Protein AF-A0A5B6YSV9-F1 (afdb_monomer_lite)

Radius of gyration: 28.96 Å; chains: 1; bounding box: 85×53×62 Å

Structure (mmCIF, N/CA/C/O backbone):
data_AF-A0A5B6YSV9-F1
#
_entry.id   AF-A0A5B6YSV9-F1
#
loop_
_atom_site.group_PDB
_atom_site.id
_atom_site.type_symbol
_atom_site.label_atom_id
_atom_site.label_alt_id
_atom_site.label_comp_id
_atom_site.label_asym_id
_atom_site.label_entity_id
_atom_site.label_seq_id
_atom_site.pdbx_PDB_ins_code
_atom_site.Cartn_x
_atom_site.Cartn_y
_atom_site.Cartn_z
_atom_site.occupancy
_atom_site.B_iso_or_equiv
_atom_site.auth_seq_id
_atom_site.auth_comp_id
_atom_site.auth_asym_id
_atom_site.auth_atom_id
_atom_site.pdbx_PDB_model_num
ATOM 1 N N . LYS A 1 1 ? -62.660 29.168 36.568 1.00 52.97 1 LYS A N 1
ATOM 2 C CA . LYS A 1 1 ? -62.376 28.731 35.171 1.00 52.97 1 LYS A CA 1
ATOM 3 C C . LYS A 1 1 ? -61.053 29.286 34.618 1.00 52.97 1 LYS A C 1
ATOM 5 O O . LYS A 1 1 ? -60.445 28.629 33.788 1.00 52.97 1 LYS A O 1
ATOM 10 N N . THR A 1 2 ? -60.572 30.435 35.099 1.00 54.44 2 THR A N 1
ATOM 11 C CA . THR A 1 2 ? -59.337 31.096 34.627 1.00 54.44 2 THR A CA 1
ATOM 12 C C . THR A 1 2 ? -58.043 30.436 35.134 1.00 54.44 2 THR A C 1
ATOM 14 O O . THR A 1 2 ? -57.106 30.287 34.364 1.00 54.44 2 THR A O 1
ATOM 17 N N . CYS A 1 3 ? -58.016 29.938 36.378 1.00 51.25 3 CYS A N 1
ATOM 18 C CA . CYS A 1 3 ? -56.827 29.310 36.982 1.00 51.25 3 CYS A CA 1
ATOM 19 C C . CYS A 1 3 ? -56.389 28.004 36.274 1.00 51.25 3 CYS A C 1
ATOM 21 O O . CYS A 1 3 ? -55.215 27.821 35.970 1.00 51.25 3 CYS A O 1
ATOM 23 N N . MET A 1 4 ? -57.342 27.142 35.891 1.00 54.34 4 MET A N 1
ATOM 24 C CA . MET A 1 4 ? -57.048 25.896 35.156 1.00 54.34 4 MET A CA 1
ATOM 25 C C . MET A 1 4 ? -56.459 26.126 33.757 1.00 54.34 4 MET A C 1
ATOM 27 O O . MET A 1 4 ? -55.669 25.308 33.300 1.00 54.34 4 MET A O 1
ATOM 31 N N . ARG A 1 5 ? -56.815 27.222 33.067 1.00 53.84 5 ARG A N 1
ATOM 32 C CA . ARG A 1 5 ? -56.276 27.520 31.726 1.00 53.84 5 ARG A CA 1
ATOM 33 C C . ARG A 1 5 ? -54.813 27.966 31.772 1.00 53.84 5 ARG A C 1
ATOM 35 O O . ARG A 1 5 ? -54.050 27.606 30.884 1.00 53.84 5 ARG A O 1
ATOM 42 N N . VAL A 1 6 ? -54.421 28.702 32.814 1.00 58.62 6 VAL A N 1
ATOM 43 C CA . VAL A 1 6 ? -53.037 29.176 32.995 1.00 58.62 6 VAL A CA 1
ATOM 44 C C . VAL A 1 6 ? -52.101 28.012 33.332 1.00 58.62 6 VAL A C 1
ATOM 46 O O . VAL A 1 6 ? -51.036 27.896 32.733 1.00 58.62 6 VAL A O 1
ATOM 49 N N . ALA A 1 7 ? -52.532 27.097 34.206 1.00 61.41 7 ALA A N 1
ATOM 50 C CA . ALA A 1 7 ? -51.750 25.914 34.571 1.00 61.41 7 ALA A CA 1
ATOM 51 C C . ALA A 1 7 ? -51.512 24.967 33.377 1.00 61.41 7 ALA A C 1
ATOM 53 O O . ALA A 1 7 ? -50.403 24.474 33.183 1.00 61.41 7 ALA A O 1
ATOM 54 N N . MET A 1 8 ? -52.533 24.763 32.536 1.00 59.94 8 MET A N 1
ATOM 55 C CA . MET A 1 8 ? -52.438 23.921 31.335 1.00 59.94 8 MET A CA 1
ATOM 56 C C . MET A 1 8 ? -51.515 24.550 30.274 1.00 59.94 8 MET A C 1
ATOM 58 O O . MET A 1 8 ? -50.705 23.861 29.660 1.00 59.94 8 MET A O 1
ATOM 62 N N . SER A 1 9 ? -51.573 25.879 30.115 1.00 63.94 9 SER A N 1
ATOM 63 C CA . SER A 1 9 ? -50.678 26.640 29.233 1.00 63.94 9 SER A CA 1
ATOM 64 C C . SER A 1 9 ? -49.216 26.589 29.683 1.00 63.94 9 SER A C 1
ATOM 66 O O . SER A 1 9 ? -48.334 26.480 28.835 1.00 63.94 9 SER A O 1
ATOM 68 N N . GLN A 1 10 ? -48.945 26.665 30.989 1.00 65.31 10 GLN A N 1
ATOM 69 C CA . GLN A 1 10 ? -47.588 26.531 31.526 1.00 65.31 10 GLN A CA 1
ATOM 70 C C . GLN A 1 10 ? -47.028 25.129 31.283 1.00 65.31 10 GLN A C 1
ATOM 72 O O . GLN A 1 10 ? -45.891 25.001 30.842 1.00 65.31 10 GLN A O 1
ATOM 77 N N . TRP A 1 11 ? -47.833 24.087 31.503 1.00 67.00 11 TRP A N 1
ATOM 78 C CA . TRP A 1 11 ? -47.438 22.700 31.248 1.00 67.00 11 TRP A CA 1
ATOM 79 C C . TRP A 1 11 ? -47.079 22.445 29.782 1.00 67.00 11 TRP A C 1
ATOM 81 O O . TRP A 1 11 ? -46.041 21.852 29.501 1.00 67.00 11 TRP A O 1
ATOM 91 N N . HIS A 1 12 ? -47.876 22.956 28.839 1.00 68.44 12 HIS A N 1
ATOM 92 C CA . HIS A 1 12 ? -47.544 22.862 27.416 1.00 68.44 12 HIS A CA 1
ATOM 93 C C . HIS A 1 12 ? -46.240 23.588 27.070 1.00 68.44 12 HIS A C 1
ATOM 95 O O . HIS A 1 12 ? -45.438 23.049 26.310 1.00 68.44 12 HIS A O 1
ATOM 101 N N . LEU A 1 13 ? -45.989 24.763 27.656 1.00 72.50 13 LEU A N 1
ATOM 102 C CA . LEU A 1 13 ? -44.747 25.505 27.434 1.00 72.50 13 LEU A CA 1
ATOM 103 C C . LEU A 1 13 ? -43.523 24.735 27.958 1.00 72.50 13 LEU A C 1
ATOM 105 O O . LEU A 1 13 ? -42.520 24.637 27.257 1.00 72.50 13 LEU A O 1
ATOM 109 N N . TYR A 1 14 ? -43.625 24.133 29.150 1.00 74.06 14 TYR A N 1
ATOM 110 C CA . TYR A 1 14 ? -42.572 23.283 29.717 1.00 74.06 14 TYR A CA 1
ATOM 111 C C . TYR A 1 14 ? -42.331 22.022 28.881 1.00 74.06 14 TYR A C 1
ATOM 113 O O . TYR A 1 14 ? -41.178 21.671 28.649 1.00 74.06 14 TYR A O 1
ATOM 121 N N . CYS A 1 15 ? -43.384 21.369 28.379 1.00 70.94 15 CYS A N 1
ATOM 122 C CA . CYS A 1 15 ? -43.243 20.208 27.500 1.00 70.94 15 CYS A CA 1
ATOM 123 C C . CYS A 1 15 ? -42.576 20.563 26.167 1.00 70.94 15 CYS A C 1
ATOM 125 O O . CYS A 1 15 ? -41.712 19.817 25.719 1.00 70.94 15 CYS A O 1
ATOM 127 N N . VAL A 1 16 ? -42.938 21.693 25.548 1.00 73.00 16 VAL A N 1
ATOM 128 C CA . VAL A 1 16 ? -42.334 22.149 24.284 1.00 73.00 16 VAL A CA 1
ATOM 129 C C . VAL A 1 16 ? -40.872 22.541 24.490 1.00 73.00 16 VAL A C 1
ATOM 131 O O . VAL A 1 16 ? -40.018 22.116 23.715 1.00 73.00 16 VAL A O 1
ATOM 134 N N . LEU A 1 17 ? -40.559 23.279 25.562 1.00 70.94 17 LEU A N 1
ATOM 135 C CA . LEU A 1 17 ? -39.182 23.635 25.907 1.00 70.94 17 LEU A CA 1
ATOM 136 C C . LEU A 1 17 ? -38.341 22.385 26.196 1.00 70.94 17 LEU A C 1
ATOM 138 O O . LEU A 1 17 ? -37.258 22.253 25.636 1.00 70.94 17 LEU A O 1
ATOM 142 N N . ALA A 1 18 ? -38.860 21.430 26.971 1.00 70.06 18 ALA A N 1
ATOM 143 C CA . ALA A 1 18 ? -38.179 20.168 27.248 1.00 70.06 18 ALA A CA 1
ATOM 144 C C . ALA A 1 18 ? -37.952 19.333 25.976 1.00 70.06 18 ALA A C 1
ATOM 146 O O . ALA A 1 18 ? -36.841 18.856 25.774 1.00 70.06 18 ALA A O 1
ATOM 147 N N . PHE A 1 19 ? -38.945 19.212 25.085 1.00 64.31 19 PHE A N 1
ATOM 148 C CA . PHE A 1 19 ? -38.790 18.516 23.798 1.00 64.31 19 PHE A CA 1
ATOM 149 C C . PHE A 1 19 ? -37.778 19.205 22.878 1.00 64.31 19 PHE A C 1
ATOM 151 O O . PHE A 1 19 ? -36.996 18.528 22.217 1.00 64.31 19 PHE A O 1
ATOM 158 N N . SER A 1 20 ? -37.764 20.540 22.848 1.00 61.81 20 SER A N 1
ATOM 159 C CA . SER A 1 20 ? -36.805 21.307 22.045 1.00 61.81 20 SER A CA 1
ATOM 160 C C . SER A 1 20 ? -35.372 21.180 22.574 1.00 61.81 20 SER A C 1
ATOM 162 O O . SER A 1 20 ? -34.445 21.007 21.786 1.00 61.81 20 SER A O 1
ATOM 164 N N . LEU A 1 21 ? -35.191 21.160 23.901 1.00 61.22 21 LEU A N 1
ATOM 165 C CA . LEU A 1 21 ? -33.894 20.936 24.542 1.00 61.22 21 LEU A CA 1
ATOM 166 C C . LEU A 1 21 ? -33.407 19.494 24.331 1.00 61.22 21 LEU A C 1
ATOM 168 O O . LEU A 1 21 ? -32.228 19.276 24.073 1.00 61.22 21 LEU A O 1
ATOM 172 N N . PHE A 1 22 ? -34.318 18.515 24.386 1.00 58.31 22 PHE A N 1
ATOM 173 C CA . PHE A 1 22 ? -34.009 17.110 24.111 1.00 58.31 22 PHE A CA 1
ATOM 174 C C . PHE A 1 22 ? -33.660 16.887 22.631 1.00 58.31 22 PHE A C 1
ATOM 176 O O . PHE A 1 22 ? -32.735 16.144 22.330 1.00 58.31 22 PHE A O 1
ATOM 183 N N . GLY A 1 23 ? -34.333 17.582 21.706 1.00 59.19 23 GLY A N 1
ATOM 184 C CA . GLY A 1 23 ? -33.991 17.573 20.279 1.00 59.19 23 GLY A CA 1
ATOM 185 C C . GLY A 1 23 ? -32.620 18.190 19.975 1.00 59.19 23 GLY A C 1
ATOM 186 O O . GLY A 1 23 ? -31.901 17.676 19.124 1.00 59.19 23 GLY A O 1
ATOM 187 N N . LEU A 1 24 ? -32.229 19.243 20.703 1.00 56.72 24 LEU A N 1
ATOM 188 C CA . LEU A 1 24 ? -30.898 19.863 20.607 1.00 56.72 24 LEU A CA 1
ATOM 189 C C . LEU A 1 24 ? -29.782 18.978 21.189 1.00 56.72 24 LEU A C 1
ATOM 191 O O . LEU A 1 24 ? -28.689 18.946 20.636 1.00 56.72 24 LEU A O 1
ATOM 195 N N . LEU A 1 25 ? -30.057 18.233 22.265 1.00 56.72 25 LEU A N 1
ATOM 196 C CA . LEU A 1 25 ? -29.105 17.294 22.879 1.00 56.72 25 LEU A CA 1
ATOM 197 C C . LEU A 1 25 ? -28.833 16.046 22.022 1.00 56.72 25 LEU A C 1
ATOM 199 O O . LEU A 1 25 ? -27.762 15.461 22.136 1.00 56.72 25 LEU A O 1
ATOM 203 N N . VAL A 1 26 ? -29.774 15.639 21.164 1.00 57.75 26 VAL A N 1
ATOM 204 C CA . VAL A 1 26 ? -29.654 14.425 20.329 1.00 57.75 26 VAL A CA 1
ATOM 205 C C . VAL A 1 26 ? -28.832 14.653 19.047 1.00 57.75 26 VAL A C 1
ATOM 207 O O . VAL A 1 26 ? -28.412 13.685 18.423 1.00 57.75 26 VAL A O 1
ATOM 210 N N . LEU A 1 27 ? -28.549 15.903 18.659 1.00 58.72 27 LEU A N 1
ATOM 211 C CA . LEU A 1 27 ? -27.869 16.234 17.392 1.00 58.72 27 LEU A CA 1
ATOM 212 C C . LEU A 1 27 ? -26.382 16.605 17.522 1.00 58.72 27 LEU A C 1
ATOM 214 O O . LEU A 1 27 ? -25.758 16.952 16.522 1.00 58.72 27 LEU A O 1
ATOM 218 N N . ALA A 1 28 ? -25.798 16.535 18.718 1.00 60.38 28 ALA A N 1
ATOM 219 C CA . ALA A 1 28 ? -24.369 16.775 18.907 1.00 60.38 28 ALA A CA 1
ATOM 220 C C . ALA A 1 28 ? -23.559 15.487 18.655 1.00 60.38 28 ALA A C 1
ATOM 222 O O . ALA A 1 28 ? -23.028 14.884 19.584 1.00 60.38 28 ALA A O 1
ATOM 223 N N . GLU A 1 29 ? -23.502 15.034 17.401 1.00 68.00 29 GLU A N 1
ATOM 224 C CA . GLU A 1 29 ? -22.504 14.050 16.963 1.00 68.00 29 GLU A CA 1
ATOM 225 C C . GLU A 1 29 ? -21.200 14.815 16.694 1.00 68.00 29 GLU A C 1
ATOM 227 O O . GLU A 1 29 ? -21.167 15.703 15.840 1.00 68.00 29 GLU A O 1
ATOM 232 N N . GLU A 1 30 ? -20.144 14.550 17.470 1.00 73.88 30 GLU A N 1
ATOM 233 C CA . GLU A 1 30 ? -18.837 15.161 17.213 1.00 73.88 30 GLU A CA 1
ATOM 234 C C . GLU A 1 30 ? -18.319 14.711 15.841 1.00 73.88 30 GLU A C 1
ATOM 236 O O . GLU A 1 30 ? -18.320 13.521 15.517 1.00 73.88 30 GLU A O 1
ATOM 241 N N . GLU A 1 31 ? -17.880 15.669 15.023 1.00 80.12 31 GLU A N 1
ATOM 242 C CA . GLU A 1 31 ? -17.313 15.386 13.709 1.00 80.12 31 GLU A CA 1
ATOM 243 C C . GLU A 1 31 ? -16.022 14.571 13.875 1.00 80.12 31 GLU A C 1
ATOM 245 O O . GLU A 1 31 ? -15.017 15.056 14.395 1.00 80.12 31 GLU A O 1
ATOM 250 N N . TYR A 1 32 ? -16.053 13.306 13.452 1.00 82.50 32 TYR A N 1
ATOM 251 C CA . TYR A 1 32 ? -14.877 12.444 13.488 1.00 82.50 32 TYR A CA 1
ATOM 252 C C . TYR A 1 32 ? -13.815 12.941 12.499 1.00 82.50 32 TYR A C 1
ATOM 254 O O . TYR A 1 32 ? -14.054 12.992 11.291 1.00 82.50 32 TYR A O 1
ATOM 262 N N . ILE A 1 33 ? -12.615 13.226 13.006 1.00 83.88 33 ILE A N 1
ATOM 263 C CA . ILE A 1 33 ? -11.449 13.618 12.210 1.00 83.88 33 ILE A CA 1
ATOM 264 C C . ILE A 1 33 ? -10.402 12.509 12.320 1.00 83.88 33 ILE A C 1
ATOM 266 O O . ILE A 1 33 ? -9.886 12.233 13.405 1.00 83.88 33 ILE A O 1
ATOM 270 N N . SER A 1 34 ? -10.065 11.872 11.197 1.00 82.94 34 SER A N 1
ATOM 271 C CA . SER A 1 34 ? -8.954 10.918 11.171 1.00 82.94 34 SER A CA 1
ATOM 272 C C . SER A 1 34 ? -7.613 11.644 11.279 1.00 82.94 34 SER A C 1
ATOM 274 O O . SER A 1 34 ? -7.485 12.813 10.913 1.00 82.94 34 SER A O 1
ATOM 276 N N . ALA A 1 35 ? -6.571 10.934 11.715 1.00 82.31 35 ALA A N 1
ATOM 277 C CA . ALA A 1 35 ? -5.228 11.502 11.869 1.00 82.31 35 ALA A CA 1
ATOM 278 C C . ALA A 1 35 ? -4.654 12.126 10.578 1.00 82.31 35 ALA A C 1
ATOM 280 O O . ALA A 1 35 ? -3.763 12.968 10.650 1.00 82.31 35 ALA A O 1
ATOM 281 N N . ILE A 1 36 ? -5.154 11.718 9.408 1.00 80.62 36 ILE A N 1
ATOM 282 C CA . ILE A 1 36 ? -4.716 12.218 8.099 1.00 80.62 36 ILE A CA 1
ATOM 283 C C . ILE A 1 36 ? -5.733 13.161 7.432 1.00 80.62 36 ILE A C 1
ATOM 285 O O . ILE A 1 36 ? -5.503 13.604 6.310 1.00 80.62 36 ILE A O 1
ATOM 289 N N . GLY A 1 37 ? -6.864 13.445 8.088 1.00 83.12 37 GLY A N 1
ATOM 290 C CA . GLY A 1 37 ? -7.926 14.314 7.567 1.00 83.12 37 GLY A CA 1
ATOM 291 C C . GLY A 1 37 ? -8.878 13.666 6.554 1.00 83.12 37 GLY A C 1
ATOM 292 O O . GLY A 1 37 ? -9.710 14.361 5.981 1.00 83.12 37 GLY A O 1
ATOM 293 N N . ASP A 1 38 ? -8.789 12.353 6.334 1.00 80.12 38 ASP A N 1
ATOM 294 C CA . ASP A 1 38 ? -9.736 11.597 5.506 1.00 80.12 38 ASP A CA 1
ATOM 295 C C . ASP A 1 38 ? -10.921 11.104 6.368 1.00 80.12 38 ASP A C 1
ATOM 297 O O . ASP A 1 38 ? -10.713 10.246 7.236 1.00 80.12 38 ASP A O 1
ATOM 301 N N . PRO A 1 39 ? -12.158 11.596 6.168 1.00 79.00 39 PRO A N 1
ATOM 302 C CA . PRO A 1 39 ? -13.318 11.205 6.978 1.00 79.00 39 PRO A CA 1
ATOM 303 C C . PRO A 1 39 ? -13.773 9.752 6.744 1.00 79.00 39 PRO A C 1
ATOM 305 O O . PRO A 1 39 ? -14.529 9.197 7.551 1.00 79.00 39 PRO A O 1
ATOM 308 N N . GLY A 1 40 ? -13.327 9.116 5.656 1.00 78.50 40 GLY A N 1
ATOM 309 C CA . GLY A 1 40 ? -13.556 7.699 5.389 1.00 78.50 40 GLY A CA 1
ATOM 310 C C . GLY A 1 40 ? -12.694 6.786 6.262 1.00 78.50 40 GLY A C 1
ATOM 311 O O . GLY A 1 40 ? -13.048 5.626 6.477 1.00 78.50 40 GLY A O 1
ATOM 312 N N . MET A 1 41 ? -11.580 7.287 6.804 1.00 79.19 41 MET A N 1
ATOM 313 C CA . MET A 1 41 ? -10.667 6.505 7.637 1.00 79.19 41 MET A CA 1
ATOM 314 C C . MET A 1 41 ? -11.195 6.316 9.056 1.00 79.19 41 MET A C 1
ATOM 316 O O . MET A 1 41 ? -10.719 6.933 9.997 1.00 79.19 41 MET A O 1
ATOM 320 N N . ARG A 1 42 ? -12.165 5.418 9.213 1.00 80.69 42 ARG A N 1
ATOM 321 C CA . ARG A 1 42 ? -12.828 5.150 10.499 1.00 80.69 42 ARG A CA 1
ATOM 322 C C . ARG A 1 42 ? -12.252 3.969 11.279 1.00 80.69 42 ARG A C 1
ATOM 324 O O . ARG A 1 42 ? -12.721 3.668 12.371 1.00 80.69 42 ARG A O 1
ATOM 331 N N . ARG A 1 43 ? -11.290 3.247 10.700 1.00 81.81 43 ARG A N 1
ATOM 332 C CA . ARG A 1 43 ? -10.702 2.041 11.293 1.00 81.81 43 ARG A CA 1
ATOM 333 C C . ARG A 1 43 ? -9.334 2.358 11.888 1.00 81.81 43 ARG A C 1
ATOM 335 O O . ARG A 1 43 ? -8.481 2.896 11.195 1.00 81.81 43 ARG A O 1
ATOM 342 N N . ASP A 1 44 ? -9.094 1.884 13.107 1.00 85.19 44 ASP A N 1
ATOM 343 C CA . ASP A 1 44 ? -7.804 2.054 13.795 1.00 85.19 44 ASP A CA 1
ATOM 344 C C . ASP A 1 44 ? -6.680 1.151 13.246 1.00 85.19 44 ASP A C 1
ATOM 346 O O . ASP A 1 44 ? -5.494 1.396 13.455 1.00 85.19 44 ASP A O 1
ATOM 350 N N . GLY A 1 45 ? -7.036 0.067 12.553 1.00 87.62 45 GLY A N 1
ATOM 351 C CA . GLY A 1 45 ? -6.072 -0.845 11.937 1.00 87.62 45 GLY A CA 1
ATOM 352 C C . GLY A 1 45 ? -5.437 -0.253 10.678 1.00 87.62 45 GLY A C 1
ATOM 353 O O . GLY A 1 45 ? -6.152 0.101 9.743 1.00 87.62 45 GLY A O 1
ATOM 354 N N . LEU A 1 46 ? -4.101 -0.232 10.617 1.00 89.38 46 LEU A N 1
ATOM 355 C CA . LEU A 1 46 ? -3.349 0.289 9.471 1.00 89.38 46 LEU A CA 1
ATOM 356 C C . LEU A 1 46 ? -3.646 -0.497 8.193 1.00 89.38 46 LEU A C 1
ATOM 358 O O . LEU A 1 46 ? -3.657 -1.730 8.201 1.00 89.38 46 LEU A O 1
ATOM 362 N N . ARG A 1 47 ? -3.832 0.216 7.085 1.00 90.94 47 ARG A N 1
ATOM 363 C CA . ARG A 1 47 ? -3.966 -0.338 5.736 1.00 90.94 47 ARG A CA 1
ATOM 364 C C . ARG A 1 47 ? -3.248 0.583 4.760 1.00 90.94 47 ARG A C 1
ATOM 366 O O . ARG A 1 47 ? -3.827 1.561 4.297 1.00 90.94 47 ARG A O 1
ATOM 373 N N . VAL A 1 48 ? -1.980 0.283 4.495 1.00 91.69 48 VAL A N 1
ATOM 374 C CA . VAL A 1 48 ? -1.149 1.073 3.587 1.00 91.69 48 VAL A CA 1
ATOM 375 C C . VAL A 1 48 ? -0.441 0.170 2.590 1.00 91.69 48 VAL A C 1
ATOM 377 O O . VAL A 1 48 ? 0.090 -0.881 2.944 1.00 91.69 48 VAL A O 1
ATOM 380 N N . ALA A 1 49 ? -0.389 0.603 1.342 1.00 91.81 49 ALA A N 1
ATOM 381 C CA . ALA A 1 49 ? 0.562 0.123 0.364 1.00 91.81 49 ALA A CA 1
ATOM 382 C C . ALA A 1 49 ? 1.323 1.270 -0.263 1.00 91.81 49 ALA A C 1
ATOM 384 O O . ALA A 1 49 ? 0.875 2.413 -0.306 1.00 91.81 49 ALA A O 1
ATOM 385 N N . ILE A 1 50 ? 2.492 0.919 -0.764 1.00 89.75 50 ILE A N 1
ATOM 386 C CA . ILE A 1 50 ? 3.326 1.774 -1.576 1.00 89.75 50 ILE A CA 1
ATOM 387 C C . ILE A 1 50 ? 3.454 1.097 -2.929 1.00 89.75 50 ILE A C 1
ATOM 389 O O . ILE A 1 50 ? 3.787 -0.086 -3.013 1.00 89.75 50 ILE A O 1
ATOM 393 N N . GLU A 1 51 ? 3.224 1.867 -3.980 1.00 83.56 51 GLU A N 1
ATOM 394 C CA . GLU A 1 51 ? 3.593 1.507 -5.338 1.00 83.56 51 GLU A CA 1
ATOM 395 C C . GLU A 1 51 ? 4.597 2.539 -5.838 1.00 83.56 51 GLU A C 1
ATOM 397 O O . GLU A 1 51 ? 4.266 3.705 -6.034 1.00 83.56 51 GLU A O 1
ATOM 402 N N . ALA A 1 52 ? 5.834 2.117 -6.074 1.00 75.12 52 ALA A N 1
ATOM 403 C CA . ALA A 1 52 ? 6.810 2.944 -6.769 1.00 75.12 52 ALA A CA 1
ATOM 404 C C . ALA A 1 52 ? 7.077 2.352 -8.152 1.00 75.12 52 ALA A C 1
ATOM 406 O O . ALA A 1 52 ? 8.058 1.647 -8.356 1.00 75.12 52 ALA A O 1
ATOM 407 N N . TRP A 1 53 ? 6.179 2.598 -9.107 1.00 64.44 53 TRP A N 1
ATOM 408 C CA . TRP A 1 53 ? 6.450 2.265 -10.502 1.00 64.44 53 TRP A CA 1
ATOM 409 C C . TRP A 1 53 ? 7.189 3.423 -11.161 1.00 64.44 53 TRP A C 1
ATOM 411 O O . TRP A 1 53 ? 6.664 4.536 -11.265 1.00 64.44 53 TRP A O 1
ATOM 421 N N . ASN A 1 54 ? 8.413 3.180 -11.621 1.00 57.91 54 ASN A N 1
ATOM 422 C CA . ASN A 1 54 ? 9.074 4.162 -12.456 1.00 57.91 54 ASN A CA 1
ATOM 423 C C . ASN A 1 54 ? 8.465 4.083 -13.866 1.00 57.91 54 ASN A C 1
ATOM 425 O O . ASN A 1 54 ? 8.287 3.018 -14.437 1.00 57.91 54 ASN A O 1
ATOM 429 N N . GLN A 1 55 ? 8.153 5.223 -14.477 1.00 54.91 55 GLN A N 1
ATOM 430 C CA . GLN A 1 55 ? 7.679 5.266 -15.875 1.00 54.91 55 GLN A CA 1
ATOM 431 C C . GLN A 1 55 ? 8.770 4.833 -16.880 1.00 54.91 55 GLN A C 1
ATOM 433 O O . GLN A 1 55 ? 8.553 4.793 -18.088 1.00 54.91 55 GLN A O 1
ATOM 438 N N . CYS A 1 56 ? 9.951 4.505 -16.356 1.00 55.28 56 CYS A N 1
ATOM 439 C CA . CYS A 1 56 ? 11.172 4.141 -17.040 1.00 55.28 56 CYS A CA 1
ATOM 440 C C . CYS A 1 56 ? 11.364 2.640 -16.945 1.00 55.28 56 CYS A C 1
ATOM 442 O O . CYS A 1 56 ? 12.130 2.147 -16.124 1.00 55.28 56 CYS A O 1
ATOM 444 N N . ASN A 1 57 ? 10.628 1.926 -17.791 1.00 52.47 57 ASN A N 1
ATOM 445 C CA . ASN A 1 57 ? 10.462 0.472 -17.773 1.00 52.47 57 ASN A CA 1
ATOM 446 C C . ASN A 1 57 ? 11.755 -0.354 -18.004 1.00 52.47 57 ASN A C 1
ATOM 448 O O . ASN A 1 57 ? 11.664 -1.543 -18.287 1.00 52.47 57 ASN A O 1
ATOM 452 N N . GLU A 1 58 ? 12.950 0.225 -17.866 1.00 55.62 58 GLU A N 1
ATOM 453 C CA . GLU A 1 58 ? 14.236 -0.478 -17.954 1.00 55.62 58 GLU A CA 1
ATOM 454 C C . GLU A 1 58 ? 14.708 -1.035 -16.598 1.00 55.62 58 GLU A C 1
ATOM 456 O O . GLU A 1 58 ? 15.658 -1.804 -16.565 1.00 55.62 58 GLU A O 1
ATOM 461 N N . VAL A 1 59 ? 14.046 -0.744 -15.466 1.00 55.97 59 VAL A N 1
ATOM 462 C CA . VAL A 1 59 ? 14.502 -1.232 -14.138 1.00 55.97 59 VAL A CA 1
ATOM 463 C C . VAL A 1 59 ? 14.545 -2.758 -14.031 1.00 55.97 59 VAL A C 1
ATOM 465 O O . VAL A 1 59 ? 15.397 -3.290 -13.322 1.00 55.97 59 VAL A O 1
ATOM 468 N N . GLY A 1 60 ? 13.694 -3.472 -14.773 1.00 56.19 60 GLY A N 1
ATOM 469 C CA . GLY A 1 60 ? 13.778 -4.933 -14.869 1.00 56.19 60 GLY A CA 1
ATOM 470 C C . GLY A 1 60 ? 15.079 -5.436 -15.514 1.00 56.19 60 GLY A C 1
ATOM 471 O O . GLY A 1 60 ? 15.532 -6.529 -15.181 1.00 56.19 60 GLY A O 1
ATOM 472 N N . GLU A 1 61 ? 15.696 -4.636 -16.390 1.00 59.53 61 GLU A N 1
ATOM 473 C CA . GLU A 1 61 ? 16.976 -4.923 -17.053 1.00 59.53 61 GLU A CA 1
ATOM 474 C C . GLU A 1 61 ? 18.170 -4.314 -16.295 1.00 59.53 61 GLU A C 1
ATOM 476 O O . GLU A 1 61 ? 19.204 -4.963 -16.143 1.00 59.53 61 GLU A O 1
ATOM 481 N N . GLU A 1 62 ? 18.029 -3.089 -15.780 1.00 59.19 62 GLU A N 1
ATOM 482 C CA . GLU A 1 62 ? 19.082 -2.343 -15.075 1.00 59.19 62 GLU A CA 1
ATOM 483 C C . GLU A 1 62 ? 19.330 -2.862 -13.650 1.00 59.19 62 GLU A C 1
ATOM 485 O O . GLU A 1 62 ? 20.452 -2.801 -13.144 1.00 59.19 62 GLU A O 1
ATOM 490 N N . ALA A 1 63 ? 18.293 -3.383 -12.991 1.00 61.62 63 ALA A N 1
ATOM 491 C CA . ALA A 1 63 ? 18.363 -3.890 -11.627 1.00 61.62 63 ALA A CA 1
ATOM 492 C C . ALA A 1 63 ? 17.591 -5.219 -11.492 1.00 61.62 63 ALA A C 1
ATOM 494 O O . ALA A 1 63 ? 16.604 -5.294 -10.761 1.00 61.62 63 ALA A O 1
ATOM 495 N N . PRO A 1 64 ? 18.058 -6.313 -12.126 1.00 60.84 64 PRO A N 1
ATOM 496 C CA . PRO A 1 64 ? 17.326 -7.587 -12.212 1.00 60.84 64 PRO A CA 1
ATOM 497 C C . PRO A 1 64 ? 17.102 -8.283 -10.858 1.00 60.84 64 PRO A C 1
ATOM 499 O O . PRO A 1 64 ? 16.240 -9.152 -10.729 1.00 60.84 64 PRO A O 1
ATOM 502 N N . ASN A 1 65 ? 17.875 -7.904 -9.836 1.00 62.72 65 ASN A N 1
ATOM 503 C CA . ASN A 1 65 ? 17.727 -8.392 -8.461 1.00 62.72 65 ASN A CA 1
ATOM 504 C C . ASN A 1 65 ? 16.843 -7.481 -7.594 1.00 62.72 65 ASN A C 1
ATOM 506 O O . ASN A 1 65 ? 16.581 -7.805 -6.434 1.00 62.72 65 ASN A O 1
ATOM 510 N N . MET A 1 66 ? 16.405 -6.333 -8.119 1.00 60.47 66 MET A N 1
ATOM 511 C CA . MET A 1 66 ? 15.467 -5.458 -7.431 1.00 60.47 66 MET A CA 1
ATOM 512 C C . MET A 1 66 ? 14.090 -6.127 -7.447 1.00 60.47 66 MET A C 1
ATOM 514 O O . MET A 1 66 ? 13.553 -6.480 -8.495 1.00 60.47 66 MET A O 1
ATOM 518 N N . GLY A 1 67 ? 13.534 -6.368 -6.258 1.00 62.91 67 GLY A N 1
ATOM 519 C CA . GLY A 1 67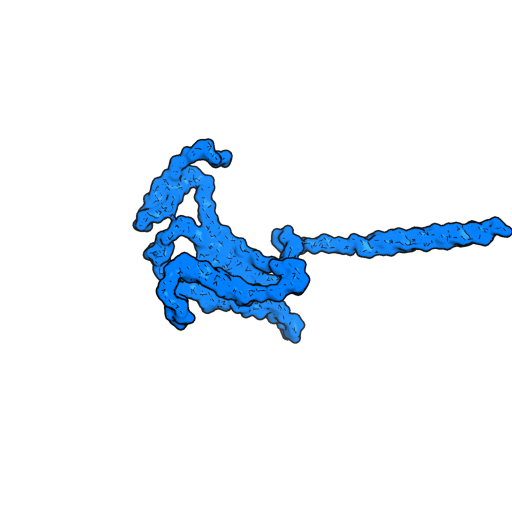 ? 12.185 -6.911 -6.123 1.00 62.91 67 GLY A CA 1
ATOM 520 C C . GLY A 1 67 ? 11.135 -5.948 -6.677 1.00 62.91 67 GLY A C 1
ATOM 521 O O . GLY A 1 67 ? 11.421 -4.789 -6.968 1.00 62.91 67 GLY A O 1
ATOM 522 N N . SER A 1 68 ? 9.888 -6.412 -6.785 1.00 70.25 68 SER A N 1
ATOM 523 C CA . SER A 1 68 ? 8.803 -5.502 -7.156 1.00 70.25 68 SER A CA 1
ATOM 524 C C . SER A 1 68 ? 8.708 -4.379 -6.110 1.00 70.25 68 SER A C 1
ATOM 526 O O . SER A 1 68 ? 8.570 -4.698 -4.923 1.00 70.25 68 SER A O 1
ATOM 528 N N . PRO A 1 69 ? 8.729 -3.099 -6.530 1.00 75.38 69 PRO A N 1
ATOM 529 C CA . PRO A 1 69 ? 8.698 -1.936 -5.640 1.00 75.38 69 PRO A CA 1
ATOM 530 C C . PRO A 1 69 ? 7.327 -1.719 -4.981 1.00 75.38 69 PRO A C 1
ATOM 532 O O . PRO A 1 69 ? 7.101 -0.707 -4.321 1.00 75.38 69 PRO A O 1
ATOM 535 N N . ARG A 1 70 ? 6.400 -2.665 -5.172 1.00 87.19 70 ARG A N 1
ATOM 536 C CA . ARG A 1 70 ? 5.139 -2.734 -4.445 1.00 87.19 70 ARG A CA 1
ATOM 537 C C . ARG A 1 70 ? 5.358 -3.388 -3.090 1.00 87.19 70 ARG A C 1
ATOM 539 O O . ARG A 1 70 ? 5.861 -4.514 -3.015 1.00 87.19 70 ARG A O 1
ATOM 546 N N . ALA A 1 71 ? 4.955 -2.690 -2.041 1.00 91.56 71 ALA A N 1
ATOM 547 C CA . ALA A 1 71 ? 4.987 -3.164 -0.667 1.00 91.56 71 ALA A CA 1
ATOM 548 C C . ALA A 1 71 ? 3.696 -2.764 0.041 1.00 91.56 71 ALA A C 1
ATOM 550 O O . ALA A 1 71 ? 3.045 -1.798 -0.347 1.00 91.56 71 ALA A O 1
ATOM 551 N N . ALA A 1 72 ? 3.336 -3.495 1.086 1.00 94.88 72 ALA A N 1
ATOM 552 C CA . ALA A 1 72 ? 2.204 -3.151 1.929 1.00 94.88 72 ALA A CA 1
ATOM 553 C C . ALA A 1 72 ? 2.518 -3.426 3.395 1.00 94.88 72 ALA A C 1
ATOM 555 O O . ALA A 1 72 ? 3.390 -4.238 3.717 1.00 94.88 72 ALA A O 1
ATOM 556 N N . ASP A 1 73 ? 1.782 -2.764 4.276 1.00 95.00 73 ASP A N 1
ATOM 557 C CA . ASP A 1 73 ? 1.646 -3.179 5.660 1.00 95.00 73 ASP A CA 1
ATOM 558 C C . ASP A 1 73 ? 0.197 -3.017 6.110 1.00 95.00 73 ASP A C 1
ATOM 560 O O . ASP A 1 73 ? -0.523 -2.080 5.743 1.00 95.00 73 ASP A O 1
ATOM 564 N N . CYS A 1 74 ? -0.233 -3.986 6.904 1.00 94.12 74 CYS A N 1
ATOM 565 C CA . CYS A 1 74 ? -1.547 -3.976 7.489 1.00 94.12 74 CYS A CA 1
ATOM 566 C C . CYS A 1 74 ? -1.608 -4.819 8.753 1.00 94.12 74 CYS A C 1
ATOM 568 O O . CYS A 1 74 ? -1.123 -5.953 8.786 1.00 94.12 74 CYS A O 1
ATOM 570 N N . PHE A 1 75 ? -2.266 -4.281 9.780 1.00 93.75 75 PHE A N 1
ATOM 571 C CA . PHE A 1 75 ? -2.462 -4.979 11.045 1.00 93.75 75 PHE A CA 1
ATOM 572 C C . PHE A 1 75 ? -3.894 -4.887 11.565 1.00 93.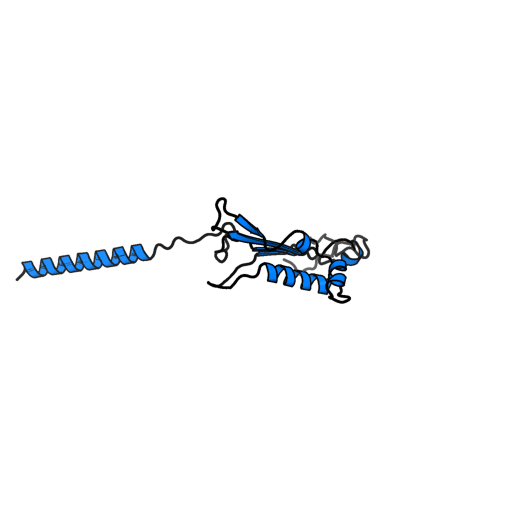75 75 PHE A C 1
ATOM 574 O O . PHE A 1 75 ? -4.660 -3.978 11.242 1.00 93.75 75 PHE A O 1
ATOM 581 N N . GLU A 1 76 ? -4.264 -5.853 12.391 1.00 91.62 76 GLU A N 1
ATOM 582 C CA . GLU A 1 76 ? -5.459 -5.790 13.226 1.00 91.62 76 GLU A CA 1
ATOM 583 C C . GLU A 1 76 ? -5.067 -5.571 14.679 1.00 91.62 76 GLU A C 1
ATOM 585 O O . GLU A 1 76 ? -4.016 -6.034 15.121 1.00 91.62 76 GLU A O 1
ATOM 590 N N . ILE A 1 77 ? -5.918 -4.855 15.404 1.00 92.25 77 ILE A N 1
ATOM 591 C CA . ILE A 1 77 ? -5.758 -4.647 16.836 1.00 92.25 77 ILE A CA 1
ATOM 592 C C . ILE A 1 77 ? -6.483 -5.788 17.542 1.00 92.25 77 ILE A C 1
ATOM 594 O O . ILE A 1 77 ? -7.686 -5.977 17.360 1.00 92.25 77 ILE A O 1
ATOM 598 N N . ASP A 1 78 ? -5.739 -6.557 18.324 1.00 92.94 78 ASP A N 1
ATOM 599 C CA . ASP A 1 78 ? -6.257 -7.622 19.167 1.00 92.94 78 ASP A CA 1
ATOM 600 C C . ASP A 1 78 ? -6.322 -7.130 20.617 1.00 92.94 78 ASP A C 1
ATOM 602 O O . ASP A 1 78 ? -5.309 -7.027 21.315 1.00 92.94 78 ASP A O 1
ATOM 606 N N . ASN A 1 79 ? -7.545 -6.811 21.044 1.00 94.00 79 ASN A N 1
ATOM 607 C CA . ASN A 1 79 ? -7.867 -6.330 22.388 1.00 94.00 79 ASN A CA 1
ATOM 608 C C . ASN A 1 79 ? -8.097 -7.472 23.394 1.00 94.00 79 ASN A C 1
ATOM 610 O O . ASN A 1 79 ? -8.453 -7.207 24.540 1.00 94.00 79 ASN A O 1
ATOM 614 N N . SER A 1 80 ? -7.942 -8.740 22.989 1.00 93.94 80 SER A N 1
ATOM 615 C CA . SER A 1 80 ? -8.150 -9.883 23.890 1.00 93.94 80 SER A CA 1
ATOM 616 C C . SER A 1 80 ? -7.003 -10.085 24.887 1.00 93.94 80 SER A C 1
ATOM 618 O O . SER A 1 80 ? -7.167 -10.796 25.879 1.00 93.94 80 SER A O 1
ATOM 620 N N . THR A 1 81 ? -5.853 -9.445 24.655 1.00 90.19 81 THR A N 1
ATOM 621 C CA . THR A 1 81 ? -4.660 -9.542 25.501 1.00 90.19 81 THR A CA 1
ATOM 622 C C . THR A 1 81 ? -4.285 -8.198 26.122 1.00 90.19 81 THR A C 1
ATOM 624 O O . THR A 1 81 ? -4.524 -7.137 25.550 1.00 90.19 81 THR A O 1
ATOM 627 N N . SER A 1 82 ? -3.633 -8.252 27.286 1.00 90.88 82 SER A N 1
ATOM 628 C CA . SER A 1 82 ? -2.899 -7.127 27.872 1.00 90.88 82 SER A CA 1
ATOM 629 C C . SER A 1 82 ? -1.420 -7.525 27.966 1.00 90.88 82 SER A C 1
ATOM 631 O O . SER A 1 82 ? -1.119 -8.503 28.657 1.00 90.88 82 SER A O 1
ATOM 633 N N . PRO A 1 83 ? -0.494 -6.843 27.266 1.00 91.38 83 PRO A N 1
ATOM 634 C CA . PRO A 1 83 ? -0.696 -5.654 26.428 1.00 91.38 83 PRO A CA 1
ATOM 635 C C . PRO A 1 83 ? -1.487 -5.930 25.133 1.00 91.38 83 PRO A C 1
ATOM 637 O O . PRO A 1 83 ? -1.563 -7.072 24.669 1.00 91.38 83 PRO A O 1
ATOM 640 N N . ILE A 1 84 ? -2.056 -4.862 24.555 1.00 94.12 84 ILE A N 1
ATOM 641 C CA . ILE A 1 84 ? -2.726 -4.893 23.243 1.00 94.12 84 ILE A CA 1
ATOM 642 C C . ILE A 1 84 ? -1.746 -5.439 22.207 1.00 94.12 84 ILE A C 1
ATOM 644 O O . ILE A 1 84 ? -0.586 -5.020 22.152 1.00 94.12 84 ILE A O 1
ATOM 648 N N . ARG A 1 85 ? -2.217 -6.362 21.370 1.00 94.94 85 ARG A N 1
ATOM 649 C CA . ARG A 1 85 ? -1.386 -7.004 20.354 1.00 94.94 85 ARG A CA 1
ATOM 650 C C . ARG A 1 85 ? -1.747 -6.500 18.961 1.00 94.94 85 ARG A C 1
ATOM 652 O O . ARG A 1 85 ? -2.916 -6.439 18.597 1.00 94.94 85 ARG A O 1
ATOM 659 N N . LEU A 1 86 ? -0.730 -6.188 18.160 1.00 94.56 86 LEU A N 1
ATOM 660 C CA . LEU A 1 86 ? -0.893 -5.889 16.737 1.00 94.56 86 LEU A CA 1
ATOM 661 C C . LEU A 1 86 ? -0.648 -7.158 15.921 1.00 94.56 86 LEU A C 1
ATOM 663 O O . LEU A 1 86 ? 0.418 -7.771 15.990 1.00 94.56 86 LEU A O 1
ATOM 667 N N . VAL A 1 87 ? -1.649 -7.569 15.151 1.00 94.50 87 VAL A N 1
ATOM 668 C CA . VAL A 1 87 ? -1.589 -8.757 14.299 1.00 94.50 87 VAL A CA 1
ATOM 669 C C . VAL A 1 87 ? -1.326 -8.318 12.864 1.00 94.50 87 VAL A C 1
ATOM 671 O O . VAL A 1 87 ? -2.264 -8.044 12.114 1.00 94.50 87 VAL A O 1
ATOM 674 N N . HIS A 1 88 ? -0.050 -8.249 12.483 1.00 95.62 88 HIS A N 1
ATOM 675 C CA . HIS A 1 88 ? 0.356 -7.953 11.107 1.00 95.62 88 HIS A CA 1
ATOM 676 C C . HIS A 1 88 ? -0.059 -9.086 10.156 1.00 95.62 88 HIS A C 1
ATOM 678 O O . HIS A 1 88 ? 0.197 -10.263 10.422 1.00 95.62 88 HIS A O 1
ATOM 684 N N . LYS A 1 89 ? -0.699 -8.736 9.037 1.00 95.19 89 LYS A N 1
ATOM 685 C CA . LYS A 1 89 ? -1.132 -9.688 7.996 1.00 95.19 89 LYS A CA 1
ATOM 686 C C . LYS A 1 89 ? -0.102 -9.828 6.874 1.00 95.19 89 LYS A C 1
ATOM 688 O O . LYS A 1 89 ? -0.001 -10.892 6.258 1.00 95.19 89 LYS A O 1
ATOM 693 N N . VAL A 1 90 ? 0.672 -8.772 6.630 1.00 95.69 90 VAL A N 1
ATOM 694 C CA . VAL A 1 90 ? 1.804 -8.759 5.697 1.00 95.69 90 VAL A CA 1
ATOM 695 C C . VAL A 1 90 ? 3.095 -8.861 6.499 1.00 95.69 90 VAL A C 1
ATOM 697 O O . VAL A 1 90 ? 3.251 -8.218 7.531 1.00 95.69 90 VAL A O 1
ATOM 700 N N . ASN A 1 91 ? 4.018 -9.703 6.044 1.00 94.25 91 ASN A N 1
ATOM 701 C CA . ASN A 1 91 ? 5.333 -9.857 6.652 1.00 94.25 91 ASN A CA 1
ATOM 702 C C . ASN A 1 91 ? 6.454 -9.530 5.657 1.00 94.25 91 ASN A C 1
ATOM 704 O O . ASN A 1 91 ? 6.241 -9.313 4.464 1.00 94.25 91 ASN A O 1
ATOM 708 N N . GLU A 1 92 ? 7.689 -9.535 6.149 1.00 91.94 92 GLU A N 1
ATOM 709 C CA . GLU A 1 92 ? 8.860 -9.207 5.338 1.00 91.94 92 GLU A CA 1
ATOM 710 C C . GLU A 1 92 ? 9.036 -10.142 4.129 1.00 91.94 92 GLU A C 1
ATOM 712 O O . GLU A 1 92 ? 9.478 -9.702 3.069 1.00 91.94 92 GLU A O 1
ATOM 717 N N . LYS A 1 93 ? 8.653 -11.422 4.245 1.00 90.38 93 LYS A N 1
ATOM 718 C CA . LYS A 1 93 ? 8.741 -12.379 3.132 1.00 90.38 93 LYS A CA 1
ATOM 719 C C . LYS A 1 93 ? 7.762 -12.026 2.017 1.00 90.38 93 LYS A C 1
ATOM 721 O O . LYS A 1 93 ? 8.126 -12.161 0.855 1.00 90.38 93 LYS A O 1
ATOM 726 N N . ASP A 1 94 ? 6.563 -11.553 2.359 1.00 91.44 94 ASP A N 1
ATOM 727 C CA . ASP A 1 94 ? 5.578 -11.070 1.386 1.00 91.44 94 ASP A CA 1
ATOM 728 C C . ASP A 1 94 ? 6.108 -9.849 0.623 1.00 91.44 94 ASP A C 1
ATOM 730 O O . ASP A 1 94 ? 6.065 -9.803 -0.608 1.00 91.44 94 ASP A O 1
ATOM 734 N N . ASN A 1 95 ? 6.681 -8.881 1.345 1.00 91.06 95 ASN A N 1
ATOM 735 C CA . ASN A 1 95 ? 7.243 -7.675 0.737 1.00 91.06 95 ASN A CA 1
ATOM 736 C C . ASN A 1 95 ? 8.512 -7.965 -0.082 1.00 91.06 95 ASN A C 1
ATOM 738 O O . ASN A 1 95 ? 8.739 -7.316 -1.103 1.00 91.06 95 ASN A O 1
ATOM 742 N N . LYS A 1 96 ? 9.295 -8.986 0.284 1.00 87.19 96 LYS A N 1
ATOM 743 C CA . LYS A 1 96 ? 10.480 -9.439 -0.465 1.00 87.19 96 LYS A CA 1
ATOM 744 C C . LYS A 1 96 ? 10.166 -10.306 -1.690 1.00 87.19 96 LYS A C 1
ATOM 746 O O . LYS A 1 96 ? 11.099 -10.687 -2.395 1.00 87.19 96 LYS A O 1
ATOM 751 N N . LEU A 1 97 ? 8.895 -10.605 -1.986 1.00 84.19 97 LEU A N 1
ATOM 752 C CA . LEU A 1 97 ? 8.537 -11.338 -3.204 1.00 84.19 97 LEU A CA 1
ATOM 753 C C . LEU A 1 97 ? 9.019 -10.578 -4.456 1.00 84.19 97 LEU A C 1
ATOM 755 O O . LEU A 1 97 ? 8.646 -9.423 -4.700 1.00 84.19 97 LEU A O 1
ATOM 759 N N . GLY A 1 98 ? 9.852 -11.261 -5.242 1.00 78.06 98 GLY A N 1
ATOM 760 C CA . GLY A 1 98 ? 10.383 -10.828 -6.537 1.00 78.06 98 GLY A CA 1
ATOM 761 C C . GLY A 1 98 ? 10.044 -11.828 -7.646 1.00 78.06 98 GLY A C 1
ATOM 762 O O . GLY A 1 98 ? 9.549 -12.917 -7.365 1.00 78.06 98 GLY A O 1
ATOM 763 N N . ILE A 1 99 ? 10.331 -11.495 -8.904 1.00 72.69 99 ILE A N 1
ATOM 764 C CA . ILE A 1 99 ? 9.927 -12.297 -10.079 1.00 72.69 99 ILE A CA 1
ATOM 765 C C . ILE A 1 99 ? 10.391 -13.756 -9.975 1.00 72.69 99 ILE A C 1
ATOM 767 O O . ILE A 1 99 ? 9.602 -14.678 -10.172 1.00 72.69 99 ILE A O 1
ATOM 771 N N . TRP A 1 100 ? 11.635 -13.976 -9.541 1.00 64.88 100 TRP A N 1
ATOM 772 C CA . TRP A 1 100 ? 12.190 -15.317 -9.338 1.00 64.88 100 TRP A CA 1
ATOM 773 C C . TRP A 1 100 ? 11.436 -16.144 -8.287 1.00 64.88 100 TRP A C 1
ATOM 775 O O . TRP A 1 100 ? 11.396 -17.365 -8.390 1.00 64.88 100 TRP A O 1
ATOM 785 N N . SER 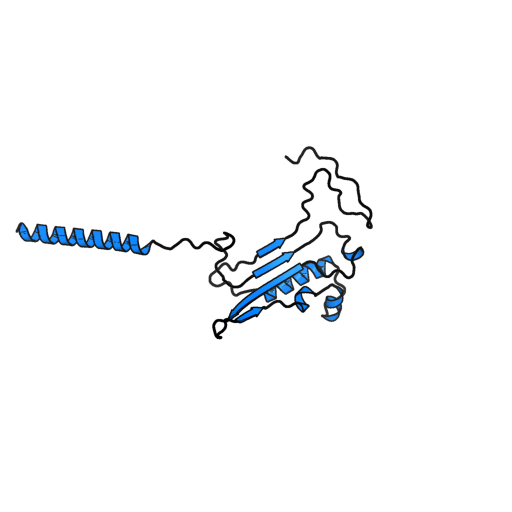A 1 101 ? 10.784 -15.503 -7.309 1.00 64.81 101 SER A N 1
ATOM 786 C CA . SER A 1 101 ? 9.926 -16.188 -6.329 1.00 64.81 101 SER A CA 1
ATOM 787 C C . SER A 1 101 ? 8.573 -16.624 -6.907 1.00 64.81 101 SER A C 1
ATOM 789 O O . SER A 1 101 ? 7.989 -17.589 -6.413 1.00 64.81 101 SER A O 1
ATOM 791 N N . GLY A 1 102 ? 8.095 -15.962 -7.970 1.00 58.50 102 GLY A N 1
ATOM 792 C CA . GLY A 1 102 ? 6.889 -16.357 -8.705 1.00 58.50 102 GLY A CA 1
ATOM 793 C C . GLY A 1 102 ? 7.053 -17.717 -9.386 1.00 58.50 102 GLY A C 1
ATOM 794 O O . GLY A 1 102 ? 6.169 -18.563 -9.266 1.00 58.50 102 GLY A O 1
ATOM 795 N N . LEU A 1 103 ? 8.233 -17.976 -9.964 1.00 57.09 103 LEU A N 1
ATOM 796 C CA . LEU A 1 103 ? 8.567 -19.245 -10.624 1.00 57.09 103 LEU A CA 1
ATOM 797 C C . LEU A 1 103 ? 8.406 -20.458 -9.685 1.00 57.09 103 LEU A C 1
ATOM 799 O O . LEU A 1 103 ? 7.904 -21.506 -10.083 1.00 57.09 103 LEU A O 1
ATOM 803 N N . PHE A 1 104 ? 8.766 -20.300 -8.406 1.00 53.06 104 PHE A N 1
ATOM 804 C CA . PHE A 1 104 ? 8.635 -21.345 -7.381 1.00 53.06 104 PHE A CA 1
ATOM 805 C C . PHE A 1 104 ? 7.206 -21.519 -6.840 1.00 53.06 104 PHE A C 1
ATOM 807 O O . PHE A 1 104 ? 6.940 -22.482 -6.123 1.00 53.06 104 PHE A O 1
ATOM 814 N N . ARG A 1 105 ? 6.276 -20.613 -7.168 1.00 62.88 105 ARG A N 1
ATOM 815 C CA . ARG A 1 105 ? 4.865 -20.672 -6.746 1.00 62.88 105 ARG A CA 1
ATOM 816 C C . ARG A 1 105 ? 3.922 -21.218 -7.824 1.00 62.88 105 ARG A C 1
ATOM 818 O O . ARG A 1 105 ? 2.710 -21.129 -7.660 1.00 62.88 105 ARG A O 1
ATOM 825 N N . GLY A 1 106 ? 4.453 -21.777 -8.915 1.00 60.41 106 GLY A N 1
ATOM 826 C CA . GLY A 1 106 ? 3.637 -22.323 -10.009 1.00 60.41 106 GLY A CA 1
ATOM 827 C C . GLY A 1 106 ? 2.977 -21.253 -10.886 1.00 60.41 106 GLY A C 1
ATOM 828 O O . GLY A 1 106 ? 2.183 -21.575 -11.765 1.00 60.41 106 GLY A O 1
ATOM 829 N N . LEU A 1 107 ? 3.325 -19.984 -10.673 1.00 63.44 107 LEU A N 1
ATOM 830 C CA . LEU A 1 107 ? 3.141 -18.933 -11.660 1.00 63.44 107 LEU A CA 1
ATOM 831 C C . LEU A 1 107 ? 4.203 -19.202 -12.733 1.00 63.44 107 LEU A C 1
ATOM 833 O O . LEU A 1 107 ? 5.383 -19.261 -12.400 1.00 63.44 107 LEU A O 1
ATOM 837 N N . GLY A 1 108 ? 3.799 -19.451 -13.981 1.00 63.78 108 GLY A N 1
ATOM 838 C CA . GLY A 1 108 ? 4.722 -19.730 -15.090 1.00 63.78 108 GLY A CA 1
ATOM 839 C C . GLY A 1 108 ? 5.703 -18.580 -15.373 1.00 63.78 108 GLY A C 1
ATOM 840 O O . GLY A 1 108 ? 5.952 -17.720 -14.530 1.00 63.78 108 GLY A O 1
ATOM 841 N N . SER A 1 109 ? 6.264 -18.513 -16.583 1.00 68.38 109 SER A N 1
ATOM 842 C CA . SER A 1 109 ? 7.100 -17.368 -16.973 1.00 68.38 109 SER A CA 1
ATOM 843 C C . SER A 1 109 ? 6.244 -16.102 -17.146 1.00 68.38 109 SER A C 1
ATOM 845 O O . SER A 1 109 ? 5.836 -15.770 -18.258 1.00 68.38 109 SER A O 1
ATOM 847 N N . MET A 1 110 ? 5.925 -15.416 -16.048 1.00 73.50 110 MET A N 1
ATOM 848 C CA . MET A 1 110 ? 5.327 -14.084 -16.093 1.00 73.50 110 MET A CA 1
ATOM 849 C C . MET A 1 110 ? 6.393 -13.031 -16.356 1.00 73.50 110 MET A C 1
ATOM 851 O O . MET A 1 110 ? 7.500 -13.101 -15.817 1.00 73.50 110 MET A O 1
ATOM 855 N N . ASP A 1 111 ? 6.034 -12.038 -17.163 1.00 75.31 111 ASP A N 1
ATOM 856 C CA . ASP A 1 111 ? 6.862 -10.855 -17.346 1.00 75.31 111 ASP A CA 1
ATOM 857 C C . ASP A 1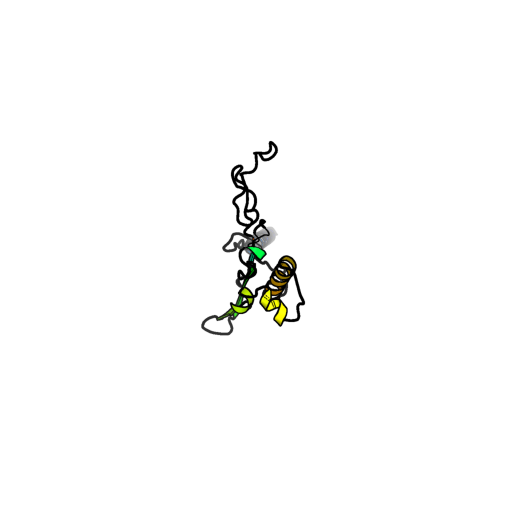 111 ? 6.844 -9.948 -16.098 1.00 75.31 111 ASP A C 1
ATOM 859 O O . ASP A 1 111 ? 6.057 -10.124 -15.160 1.00 75.31 111 ASP A O 1
ATOM 863 N N . VAL A 1 112 ? 7.743 -8.960 -16.088 1.00 74.56 112 VAL A N 1
ATOM 864 C CA . VAL A 1 112 ? 7.930 -8.010 -14.980 1.00 74.56 112 VAL A CA 1
ATOM 865 C C . VAL A 1 112 ? 6.628 -7.280 -14.629 1.00 74.56 112 VAL A C 1
ATOM 867 O O . VAL A 1 112 ? 6.342 -7.094 -13.445 1.00 74.56 112 VAL A O 1
ATOM 870 N N . ASN A 1 113 ? 5.828 -6.901 -15.631 1.00 75.88 113 ASN A N 1
ATOM 871 C CA . ASN A 1 113 ? 4.588 -6.138 -15.465 1.00 75.88 113 ASN A CA 1
ATOM 872 C C . ASN A 1 113 ? 3.465 -7.018 -14.905 1.00 75.88 113 ASN A C 1
ATOM 874 O O . ASN A 1 113 ? 2.732 -6.601 -14.007 1.00 75.88 113 ASN A O 1
ATOM 878 N N . GLN A 1 114 ? 3.358 -8.255 -15.389 1.00 79.94 114 GLN A N 1
ATOM 879 C CA . GLN A 1 114 ? 2.388 -9.226 -14.884 1.00 79.94 114 GLN A CA 1
ATOM 880 C C . GLN A 1 114 ? 2.673 -9.598 -13.425 1.00 79.94 114 GLN A C 1
ATOM 882 O O . GLN A 1 114 ? 1.759 -9.603 -12.598 1.00 79.94 114 GLN A O 1
ATOM 887 N N . PHE A 1 115 ? 3.942 -9.838 -13.073 1.00 80.75 115 PHE A N 1
ATOM 888 C CA . PHE A 1 115 ? 4.329 -10.116 -11.688 1.00 80.75 115 PHE A CA 1
ATOM 889 C C . PHE A 1 115 ? 4.028 -8.931 -10.763 1.00 80.75 115 PHE A C 1
ATOM 891 O O . PHE A 1 115 ? 3.558 -9.103 -9.638 1.00 80.75 115 PHE A O 1
ATOM 898 N N . ALA A 1 116 ? 4.297 -7.722 -11.246 1.00 81.31 116 ALA A N 1
ATOM 899 C CA . ALA A 1 116 ? 3.992 -6.472 -10.574 1.00 81.31 116 ALA A CA 1
ATOM 900 C C . ALA A 1 116 ? 2.509 -6.357 -10.187 1.00 81.31 116 ALA A C 1
ATOM 902 O O . ALA A 1 116 ? 2.205 -6.203 -9.003 1.00 81.31 116 ALA A O 1
ATOM 903 N N . ALA A 1 117 ? 1.612 -6.491 -11.166 1.00 83.88 117 ALA A N 1
ATOM 904 C CA . ALA A 1 117 ? 0.168 -6.458 -10.943 1.00 83.88 117 ALA A CA 1
ATOM 905 C C . ALA A 1 117 ? -0.296 -7.607 -10.033 1.00 83.88 117 ALA A C 1
ATOM 907 O O . ALA A 1 117 ? -1.101 -7.412 -9.125 1.00 83.88 117 ALA A O 1
ATOM 908 N N . TRP A 1 118 ? 0.263 -8.806 -10.217 1.00 86.94 118 TRP A N 1
ATOM 909 C CA . TRP A 1 118 ? -0.048 -9.948 -9.360 1.00 86.94 118 TRP A CA 1
ATOM 910 C C . TRP A 1 118 ? 0.326 -9.695 -7.893 1.00 86.94 118 TRP A C 1
ATOM 912 O O . TRP A 1 118 ? -0.467 -9.994 -6.999 1.00 86.94 118 TRP A O 1
ATOM 922 N N . LYS A 1 119 ? 1.510 -9.126 -7.623 1.00 87.56 119 LYS A N 1
ATOM 923 C CA . LYS A 1 119 ? 1.957 -8.836 -6.252 1.00 87.56 119 LYS A CA 1
ATOM 924 C C . LYS A 1 119 ? 1.054 -7.804 -5.577 1.00 87.56 119 LYS A C 1
ATOM 926 O O . LYS A 1 119 ? 0.791 -7.931 -4.385 1.00 87.56 119 LYS A O 1
ATOM 931 N N . GLU A 1 120 ? 0.570 -6.817 -6.324 1.00 88.19 120 GLU A N 1
ATOM 932 C CA . GLU A 1 120 ? -0.397 -5.830 -5.834 1.00 88.19 120 GLU A CA 1
ATOM 933 C C . GLU A 1 120 ? -1.674 -6.497 -5.326 1.00 88.19 120 GLU A C 1
ATOM 935 O O . GLU A 1 120 ? -2.061 -6.301 -4.174 1.00 88.19 120 GLU A O 1
ATOM 940 N N . ILE A 1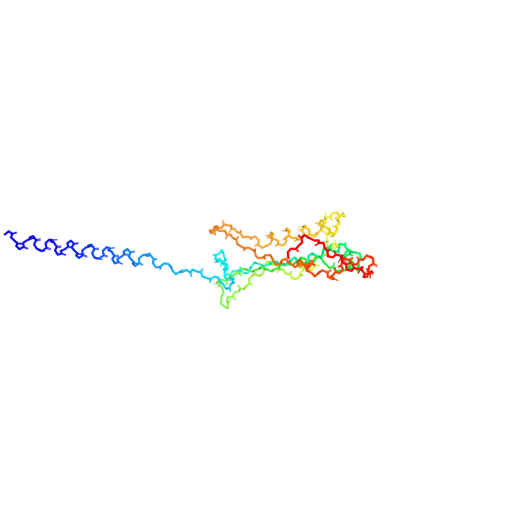 121 ? -2.267 -7.363 -6.153 1.00 89.50 121 ILE A N 1
ATOM 941 C CA . ILE A 1 121 ? -3.474 -8.117 -5.803 1.00 89.50 121 ILE A CA 1
ATOM 942 C C . ILE A 1 121 ? -3.199 -9.034 -4.609 1.00 89.50 121 ILE A C 1
ATOM 944 O O . ILE A 1 121 ? -3.993 -9.072 -3.673 1.00 89.50 121 ILE A O 1
ATOM 948 N N . TYR A 1 122 ? -2.062 -9.736 -4.601 1.00 91.12 122 TYR A N 1
ATOM 949 C CA . TYR A 1 122 ? -1.665 -10.609 -3.495 1.00 91.12 122 TYR A CA 1
ATOM 950 C C . TYR A 1 122 ? -1.589 -9.853 -2.162 1.00 91.12 122 TYR A C 1
ATOM 952 O O . TYR A 1 122 ? -2.151 -10.305 -1.166 1.00 91.12 122 TYR A O 1
ATOM 960 N N . LEU A 1 123 ? -0.915 -8.700 -2.127 1.00 92.75 123 LEU A N 1
ATOM 961 C CA . LEU A 1 123 ? -0.809 -7.881 -0.917 1.00 92.75 123 LEU A CA 1
ATOM 962 C C . LEU A 1 123 ? -2.168 -7.287 -0.520 1.00 92.75 123 LEU A C 1
ATOM 964 O O . LEU A 1 123 ? -2.515 -7.311 0.661 1.00 92.75 123 LEU A O 1
ATOM 968 N N . GLY A 1 124 ? -2.956 -6.831 -1.498 1.00 91.00 124 GLY A N 1
ATOM 969 C CA . GLY A 1 124 ? -4.314 -6.331 -1.293 1.00 91.00 124 GLY A CA 1
ATOM 970 C C . GLY A 1 124 ? -5.224 -7.370 -0.637 1.00 91.00 124 GLY A C 1
ATOM 971 O O . GLY A 1 124 ? -5.830 -7.077 0.387 1.00 91.00 124 GLY A O 1
ATOM 972 N N . GLN A 1 125 ? -5.233 -8.608 -1.139 1.00 91.38 125 GLN A N 1
ATOM 973 C CA . GLN A 1 125 ? -6.017 -9.719 -0.580 1.00 91.38 125 GLN A CA 1
ATOM 974 C C . GLN A 1 125 ? -5.643 -10.044 0.870 1.00 91.38 125 GLN A C 1
ATOM 976 O O . GLN A 1 125 ? -6.506 -10.365 1.680 1.00 91.38 125 GLN A O 1
ATOM 981 N N . LYS A 1 126 ? -4.361 -9.941 1.244 1.00 93.06 126 LYS A N 1
ATOM 982 C CA . LYS A 1 126 ? -3.947 -10.155 2.644 1.00 93.06 126 LYS A CA 1
ATOM 983 C C . LYS A 1 126 ? -4.436 -9.052 3.580 1.00 93.06 126 LYS A C 1
ATOM 985 O O . LYS A 1 126 ? -4.616 -9.302 4.771 1.00 93.06 126 LYS A O 1
ATOM 990 N N . CYS A 1 127 ? -4.606 -7.845 3.052 1.00 91.75 127 CYS A N 1
ATOM 991 C CA . CYS A 1 127 ? -5.068 -6.681 3.794 1.00 91.75 127 CYS A CA 1
ATOM 992 C C . CYS A 1 127 ? -6.579 -6.446 3.676 1.00 91.75 127 CYS A C 1
ATOM 994 O O . CYS A 1 127 ? -7.099 -5.564 4.366 1.00 91.75 127 CYS A O 1
ATOM 996 N N . GLU A 1 128 ? -7.274 -7.222 2.846 1.00 89.00 128 GLU A N 1
ATOM 997 C CA . GLU A 1 128 ? -8.714 -7.148 2.647 1.00 89.00 128 GLU A CA 1
ATOM 998 C C . GLU A 1 128 ? -9.449 -7.330 3.979 1.00 89.00 128 GLU A C 1
ATOM 1000 O O . GLU A 1 128 ? -9.066 -8.122 4.846 1.00 89.00 128 GLU A O 1
ATOM 1005 N N . VAL A 1 129 ? -10.503 -6.545 4.164 1.00 85.69 129 VAL A N 1
ATOM 1006 C CA . VAL A 1 129 ? -11.365 -6.604 5.340 1.00 85.69 129 VAL A CA 1
ATOM 1007 C C . VAL A 1 129 ? -12.807 -6.712 4.887 1.00 85.69 129 VAL A C 1
ATOM 1009 O O . VAL A 1 129 ? -13.173 -6.247 3.811 1.00 85.69 129 VAL A O 1
ATOM 1012 N N . VAL A 1 130 ? -13.642 -7.311 5.734 1.00 82.25 130 VAL A N 1
ATOM 1013 C CA . VAL A 1 130 ? -15.083 -7.325 5.497 1.00 82.25 130 VAL A CA 1
ATOM 1014 C C . VAL A 1 130 ? -15.578 -5.880 5.498 1.00 82.25 130 VAL A C 1
ATOM 1016 O O . VAL A 1 130 ? -15.418 -5.166 6.489 1.00 82.25 130 VAL A O 1
ATOM 1019 N N . ASP A 1 131 ? -16.177 -5.470 4.385 1.00 72.00 131 ASP A N 1
ATOM 1020 C CA . ASP A 1 131 ? -16.784 -4.158 4.184 1.00 72.00 131 ASP A CA 1
ATOM 1021 C C . ASP A 1 131 ? -18.074 -4.067 5.011 1.00 72.00 131 ASP A C 1
ATOM 1023 O O . ASP A 1 131 ? -19.157 -4.282 4.484 1.00 72.00 131 ASP A O 1
ATOM 1027 N N . LYS A 1 132 ? -17.969 -3.928 6.342 1.00 70.25 132 LYS A N 1
ATOM 1028 C CA . LYS A 1 132 ? -19.098 -3.658 7.250 1.00 70.25 132 LYS A CA 1
ATOM 1029 C C . LYS A 1 132 ? -18.638 -2.916 8.515 1.00 70.25 132 LYS A C 1
ATOM 1031 O O . LYS A 1 132 ? -17.852 -3.486 9.275 1.00 70.25 132 LYS A O 1
ATOM 1036 N N . PRO A 1 133 ? -19.203 -1.728 8.813 1.00 61.22 133 PRO A N 1
ATOM 1037 C CA . PRO A 1 133 ? -20.025 -0.896 7.925 1.00 61.22 133 PRO A CA 1
ATOM 1038 C C . PRO A 1 133 ? -19.172 -0.262 6.809 1.00 61.22 133 PRO A C 1
ATOM 1040 O O . PRO A 1 133 ? -18.057 0.184 7.071 1.00 61.22 133 PRO A O 1
ATOM 1043 N N . ASN A 1 134 ? -19.688 -0.238 5.576 1.00 60.47 134 ASN A N 1
ATOM 1044 C CA . ASN A 1 134 ? -19.008 0.360 4.421 1.00 60.47 134 ASN A CA 1
ATOM 1045 C C . ASN A 1 134 ? -18.704 1.849 4.644 1.00 60.47 134 ASN A C 1
ATOM 1047 O O . ASN A 1 134 ? -19.506 2.527 5.295 1.00 60.47 134 ASN A O 1
ATOM 1051 N N . PRO A 1 135 ? -17.640 2.396 4.026 1.00 63.44 135 PRO A N 1
ATOM 1052 C CA . PRO A 1 135 ? -16.641 1.729 3.182 1.00 63.44 135 PRO A CA 1
ATOM 1053 C C . PRO A 1 135 ? -15.330 1.447 3.937 1.00 63.44 135 PRO A C 1
ATOM 1055 O O . PRO A 1 135 ? -14.832 2.315 4.658 1.00 63.44 135 PRO A O 1
ATOM 1058 N N . TRP A 1 136 ? -14.713 0.279 3.731 1.00 69.81 136 TRP A N 1
ATOM 1059 C CA . TRP A 1 136 ? -13.315 0.086 4.144 1.00 69.81 136 TRP A CA 1
ATOM 1060 C C . TRP A 1 136 ? -12.366 0.929 3.283 1.00 69.81 136 TRP A C 1
ATOM 1062 O O . TRP A 1 136 ? -12.561 1.074 2.079 1.00 69.81 136 TRP A O 1
ATOM 1072 N N . GLN A 1 137 ? -11.339 1.502 3.911 1.00 71.69 137 GLN A N 1
ATOM 1073 C CA . GLN A 1 137 ? -10.369 2.377 3.251 1.00 71.69 137 GLN A CA 1
ATOM 1074 C C . GLN A 1 137 ? -8.982 1.740 3.248 1.00 71.69 137 GLN A C 1
ATOM 1076 O O . GLN A 1 137 ? -8.568 1.101 4.220 1.00 71.69 137 GLN A O 1
ATOM 1081 N N . PHE A 1 138 ? -8.260 1.943 2.150 1.00 80.38 138 PHE A N 1
ATOM 1082 C CA . PHE A 1 138 ? -6.896 1.479 1.948 1.00 80.38 138 PHE A CA 1
ATOM 1083 C C . PHE A 1 138 ? -6.088 2.598 1.314 1.00 80.38 138 PHE A C 1
ATOM 1085 O O . PHE A 1 138 ? -6.446 3.106 0.252 1.00 80.38 138 PHE A O 1
ATOM 1092 N N . TRP A 1 139 ? -4.991 2.976 1.961 1.00 85.44 139 TRP A N 1
ATOM 1093 C CA . TRP A 1 139 ? -4.111 3.999 1.426 1.00 85.44 139 TRP A CA 1
ATOM 1094 C C . TRP A 1 139 ? -3.104 3.383 0.474 1.00 85.44 139 TRP A C 1
ATOM 1096 O O . TRP A 1 139 ? -2.298 2.548 0.869 1.00 85.44 139 TRP A O 1
ATOM 1106 N N . MET A 1 140 ? -3.115 3.833 -0.773 1.00 85.31 140 MET A N 1
ATOM 1107 C CA . MET A 1 140 ? -2.071 3.511 -1.733 1.00 85.31 140 MET A CA 1
ATOM 1108 C C . MET A 1 140 ? -1.242 4.762 -2.002 1.00 85.31 140 MET A C 1
ATOM 1110 O O . MET A 1 140 ? -1.691 5.705 -2.650 1.00 85.31 140 MET A O 1
ATOM 1114 N N . ILE A 1 141 ? -0.013 4.768 -1.499 1.00 86.56 141 ILE A N 1
ATOM 1115 C CA . ILE A 1 141 ? 0.965 5.813 -1.774 1.00 86.56 141 ILE A CA 1
ATOM 1116 C C . ILE A 1 141 ? 1.667 5.441 -3.073 1.00 86.56 141 ILE A C 1
ATOM 1118 O O . ILE A 1 141 ? 2.563 4.596 -3.104 1.00 86.56 141 ILE A O 1
ATOM 1122 N N . MET A 1 142 ? 1.246 6.077 -4.160 1.00 80.44 142 MET A N 1
ATOM 1123 C CA . MET A 1 142 ? 1.875 5.878 -5.455 1.00 80.44 142 MET A CA 1
ATOM 1124 C C . MET A 1 142 ? 2.969 6.920 -5.678 1.00 80.44 142 MET A C 1
ATOM 1126 O O . MET A 1 142 ? 2.692 8.104 -5.880 1.00 80.44 142 MET A O 1
ATOM 1130 N N . LEU A 1 143 ? 4.223 6.480 -5.680 1.00 73.75 143 LEU A N 1
ATOM 1131 C CA . LEU A 1 143 ? 5.356 7.308 -6.068 1.00 73.75 143 LEU A CA 1
ATOM 1132 C C . LEU A 1 143 ? 5.445 7.325 -7.590 1.00 73.75 143 LEU A C 1
ATOM 1134 O O . LEU A 1 143 ? 6.154 6.533 -8.209 1.00 73.75 143 LEU A O 1
ATOM 1138 N N . LYS A 1 144 ? 4.708 8.253 -8.197 1.00 65.00 144 LYS A N 1
ATOM 1139 C CA . LYS A 1 144 ? 4.915 8.601 -9.600 1.00 65.00 144 LYS A CA 1
ATOM 1140 C C . LYS A 1 144 ? 6.108 9.539 -9.672 1.00 65.00 144 LYS A C 1
ATOM 1142 O O . LYS A 1 144 ? 6.124 10.574 -9.009 1.00 65.00 144 LYS A O 1
ATOM 1147 N N . SER A 1 145 ? 7.093 9.197 -10.498 1.00 60.81 145 SER A N 1
ATOM 1148 C CA . SER A 1 145 ? 8.086 10.178 -10.930 1.00 60.81 145 SER A CA 1
ATOM 1149 C C . SER A 1 145 ? 7.339 11.232 -11.746 1.00 60.81 145 SER A C 1
ATOM 1151 O O . SER A 1 145 ? 7.030 11.037 -12.917 1.00 60.81 145 SER A O 1
ATOM 1153 N N . GLY A 1 146 ? 6.922 12.303 -11.076 1.00 50.22 146 GLY A N 1
ATOM 1154 C CA . GLY A 1 146 ? 6.346 13.465 -11.719 1.00 50.22 146 GLY A CA 1
ATOM 1155 C C . GLY A 1 146 ? 7.466 14.151 -12.465 1.00 50.22 146 GLY A C 1
ATOM 1156 O O . GLY A 1 146 ? 8.208 14.932 -11.876 1.00 50.22 146 GLY A O 1
ATOM 1157 N N . ASN A 1 147 ? 7.611 13.855 -13.751 1.00 51.22 147 ASN A N 1
ATOM 1158 C CA . ASN A 1 147 ? 8.432 14.691 -14.599 1.00 51.22 147 ASN A CA 1
ATOM 1159 C C . ASN A 1 147 ? 7.667 16.001 -14.881 1.00 51.22 147 ASN A C 1
ATOM 1161 O O . ASN A 1 147 ? 7.108 16.185 -15.956 1.00 51.22 147 ASN A O 1
ATOM 1165 N N . MET A 1 148 ? 7.536 16.853 -13.855 1.00 50.69 148 MET A N 1
ATOM 1166 C CA . MET A 1 148 ? 6.935 18.193 -13.945 1.00 50.69 148 MET A CA 1
ATOM 1167 C C . MET A 1 148 ? 7.984 19.282 -14.192 1.00 50.69 148 MET A C 1
ATOM 1169 O O . MET A 1 148 ? 7.642 20.454 -14.305 1.00 50.69 148 MET A O 1
ATOM 1173 N N . ASP A 1 149 ? 9.259 18.9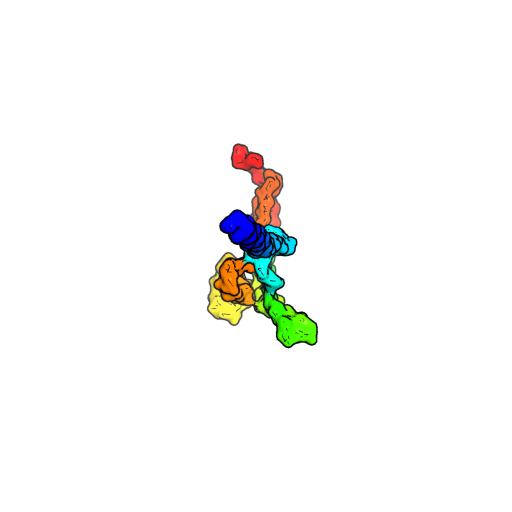13 -14.279 1.00 46.59 149 ASP A N 1
ATOM 1174 C CA . ASP A 1 149 ? 10.316 19.853 -14.616 1.00 46.59 149 ASP A CA 1
ATOM 1175 C C . ASP A 1 149 ? 10.530 19.836 -16.129 1.00 46.59 149 ASP A C 1
ATOM 1177 O O . ASP A 1 149 ? 10.904 18.809 -16.687 1.00 46.59 149 ASP A O 1
ATOM 1181 N N . THR A 1 150 ? 10.330 20.984 -16.786 1.00 53.31 150 THR A N 1
ATOM 1182 C CA . THR A 1 150 ? 10.631 21.182 -18.219 1.00 53.31 150 THR A CA 1
ATOM 1183 C C . THR A 1 150 ? 12.054 20.784 -18.613 1.00 53.31 150 THR A C 1
ATOM 1185 O O . THR A 1 150 ? 12.335 20.588 -19.792 1.00 53.31 150 THR A O 1
ATOM 1188 N N . LEU A 1 151 ? 12.958 20.660 -17.636 1.00 55.16 151 LEU A N 1
ATOM 1189 C CA . LEU A 1 151 ? 14.350 20.282 -17.826 1.00 55.16 151 LEU A CA 1
ATOM 1190 C C . LEU A 1 151 ? 14.664 18.826 -17.471 1.00 55.16 151 LEU A C 1
ATOM 1192 O O . LEU A 1 151 ? 15.807 18.397 -17.650 1.00 55.16 151 LEU A O 1
ATOM 1196 N N . ALA A 1 152 ? 13.713 18.038 -16.977 1.00 58.28 152 ALA A N 1
ATOM 1197 C CA . ALA A 1 152 ? 14.022 16.669 -16.605 1.00 58.28 152 ALA A CA 1
ATOM 1198 C C . ALA A 1 152 ? 13.950 15.733 -17.818 1.00 58.28 152 ALA A C 1
ATOM 1200 O O . ALA A 1 152 ? 13.017 15.714 -18.618 1.00 58.28 152 ALA A O 1
ATOM 1201 N N . ALA A 1 153 ? 15.018 14.961 -17.987 1.00 57.25 153 ALA A N 1
ATOM 1202 C CA . ALA A 1 153 ? 15.153 13.986 -19.052 1.00 57.25 153 ALA A CA 1
ATOM 1203 C C . ALA A 1 153 ? 14.064 12.904 -18.944 1.00 57.25 153 ALA A C 1
ATOM 1205 O O . ALA A 1 153 ? 13.706 12.488 -17.842 1.00 57.25 153 ALA A O 1
ATOM 1206 N N . ILE A 1 154 ? 13.572 12.410 -20.088 1.00 61.19 154 ILE A N 1
ATOM 1207 C CA . ILE A 1 154 ? 12.842 11.132 -20.118 1.00 61.19 154 ILE A CA 1
ATOM 1208 C C . ILE A 1 154 ? 13.761 10.042 -19.538 1.00 61.19 154 ILE A C 1
ATOM 1210 O O . ILE A 1 154 ? 14.957 10.229 -19.339 1.00 61.19 154 ILE A O 1
ATOM 1214 N N . CYS A 1 155 ? 13.188 8.909 -19.187 1.00 55.66 155 CYS A N 1
ATOM 1215 C CA . CYS A 1 155 ? 13.889 7.698 -18.802 1.00 55.66 155 CYS A CA 1
ATOM 1216 C C . CYS A 1 155 ? 15.239 7.501 -19.514 1.00 55.66 155 CYS A C 1
ATOM 1218 O O . CYS A 1 155 ? 15.305 7.703 -20.735 1.00 55.66 155 CYS A O 1
ATOM 1220 N N . PRO A 1 156 ? 16.308 7.125 -18.779 1.00 56.59 156 PRO A N 1
ATOM 1221 C CA . PRO A 1 156 ? 17.547 6.685 -19.400 1.00 56.59 156 PRO A CA 1
ATOM 1222 C C . PRO A 1 156 ? 17.234 5.636 -20.463 1.00 56.59 156 PRO A C 1
ATOM 1224 O O . PRO A 1 156 ? 16.307 4.852 -20.293 1.00 56.59 156 PRO A O 1
ATOM 1227 N N . LYS A 1 157 ? 17.983 5.664 -21.565 1.00 58.31 157 LYS A N 1
ATOM 1228 C CA . LYS A 1 157 ? 17.909 4.624 -22.589 1.00 58.31 157 LYS A CA 1
ATOM 1229 C C . LYS A 1 157 ? 19.168 3.784 -22.491 1.00 58.31 157 LYS A C 1
ATOM 1231 O O . LYS A 1 157 ? 20.252 4.289 -22.807 1.00 58.31 157 LYS A O 1
ATOM 1236 N N . ASN A 1 158 ? 19.037 2.532 -22.079 1.00 57.12 158 ASN A N 1
ATOM 1237 C CA . ASN A 1 158 ? 20.135 1.607 -21.810 1.00 57.12 158 ASN A CA 1
ATOM 1238 C C . ASN A 1 158 ? 21.156 2.193 -20.814 1.00 57.12 158 ASN A C 1
ATOM 1240 O O . ASN A 1 158 ? 22.351 2.283 -21.125 1.00 57.12 158 ASN A O 1
ATOM 1244 N N . GLY A 1 159 ? 20.695 2.716 -19.672 1.00 55.78 159 GLY A N 1
ATOM 1245 C CA . GLY A 1 159 ? 21.559 3.323 -18.651 1.00 55.78 159 GLY A CA 1
ATOM 1246 C C . GLY A 1 159 ? 22.241 4.645 -19.046 1.00 55.78 159 GLY A C 1
ATOM 1247 O O . GLY A 1 159 ? 23.044 5.186 -18.281 1.00 55.78 159 GLY A O 1
ATOM 1248 N N . LYS A 1 160 ? 21.949 5.210 -20.227 1.00 59.72 160 LYS A N 1
ATOM 1249 C CA . LYS A 1 160 ? 22.463 6.525 -20.650 1.00 59.72 160 LYS A CA 1
ATOM 1250 C C . LYS A 1 160 ? 21.436 7.617 -20.380 1.00 59.72 160 LYS A C 1
ATOM 1252 O O . LYS A 1 160 ? 20.308 7.540 -20.864 1.00 59.72 160 LYS A O 1
ATOM 1257 N N . LYS A 1 161 ? 21.853 8.674 -19.667 1.00 59.03 161 LYS A N 1
ATOM 1258 C CA . LYS A 1 161 ? 21.044 9.889 -19.461 1.00 59.03 161 LYS A CA 1
ATOM 1259 C C . LYS A 1 161 ? 20.609 10.451 -20.817 1.00 59.03 161 LYS A C 1
ATOM 1261 O O . LYS A 1 161 ? 21.457 10.749 -21.659 1.00 59.03 161 LYS A O 1
ATOM 1266 N N . VAL A 1 162 ? 19.304 10.596 -21.028 1.00 64.06 162 VAL A N 1
ATOM 1267 C CA . VAL A 1 162 ? 18.769 11.268 -22.221 1.00 64.06 162 VAL A CA 1
ATOM 1268 C C . VAL A 1 162 ? 18.706 12.780 -21.991 1.00 64.06 162 VAL A C 1
ATOM 1270 O O . VAL A 1 162 ? 18.961 13.272 -20.891 1.00 64.06 162 VAL A O 1
ATOM 1273 N N . LYS A 1 163 ? 18.440 13.539 -23.056 1.00 64.38 163 LYS A N 1
ATOM 1274 C CA . LYS A 1 163 ? 18.319 14.998 -22.974 1.00 64.38 163 LYS A CA 1
ATOM 1275 C C . LYS A 1 163 ? 16.962 15.400 -22.364 1.00 64.38 163 LYS A C 1
ATOM 1277 O O . LYS A 1 163 ? 16.002 14.640 -22.511 1.00 64.38 163 LYS A O 1
ATOM 1282 N N . PRO A 1 164 ? 16.877 16.579 -21.721 1.00 65.88 164 PRO A N 1
ATOM 1283 C CA . PRO A 1 164 ? 15.611 17.193 -21.316 1.00 65.88 164 PRO A CA 1
ATOM 1284 C C . PRO A 1 164 ? 14.591 17.253 -22.456 1.00 65.88 164 PRO A C 1
ATOM 1286 O O . PRO A 1 164 ? 14.986 17.397 -23.620 1.00 65.88 164 PRO A O 1
ATOM 1289 N N . PHE A 1 165 ? 13.295 17.167 -22.144 1.00 61.53 165 PHE A N 1
ATOM 1290 C CA . PHE A 1 165 ? 12.269 17.407 -23.159 1.00 61.53 165 PHE A CA 1
ATOM 1291 C C . PHE A 1 165 ? 12.200 18.903 -23.499 1.00 61.53 165 PHE A C 1
ATOM 1293 O O . PHE A 1 165 ? 12.355 19.745 -22.620 1.00 61.53 165 PHE A O 1
ATOM 1300 N N . PRO A 1 166 ? 11.986 19.278 -24.770 1.00 60.66 166 PRO A N 1
ATOM 1301 C CA . PRO A 1 166 ? 11.707 20.668 -25.092 1.00 60.66 166 PRO A CA 1
ATOM 1302 C C . PRO A 1 166 ? 10.359 21.069 -24.466 1.00 60.66 166 PRO A C 1
ATOM 1304 O O . PRO A 1 166 ? 9.410 20.279 -24.541 1.00 60.66 166 PRO A O 1
ATOM 1307 N N . PRO A 1 167 ? 10.238 22.271 -23.873 1.00 60.69 167 PRO A N 1
ATOM 1308 C CA . PRO A 1 167 ? 8.968 22.748 -23.341 1.00 60.69 167 PRO A CA 1
ATOM 1309 C C . PRO A 1 167 ? 7.922 22.769 -24.461 1.00 60.69 167 PRO A C 1
ATOM 1311 O O . PRO A 1 167 ? 8.128 23.392 -25.505 1.00 60.69 167 PRO A O 1
ATOM 1314 N N . GLN A 1 168 ? 6.812 22.052 -24.267 1.00 60.06 168 GLN A N 1
ATOM 1315 C CA . GLN A 1 168 ? 5.678 22.111 -25.186 1.00 60.06 168 GLN A CA 1
ATOM 1316 C C . GLN A 1 168 ? 4.735 23.243 -24.764 1.00 60.06 168 GLN A C 1
ATOM 1318 O O . GLN A 1 168 ? 4.475 23.383 -23.570 1.00 60.06 168 GLN A O 1
ATOM 1323 N N . PRO A 1 169 ? 4.179 24.027 -25.706 1.00 54.56 169 PRO A N 1
ATOM 1324 C CA . PRO A 1 169 ? 3.359 25.209 -25.409 1.00 54.56 169 PRO A CA 1
ATOM 1325 C C . PRO A 1 169 ? 1.954 24.897 -24.839 1.00 54.56 169 PRO A C 1
ATOM 1327 O O . PRO A 1 169 ? 1.024 25.667 -25.047 1.00 54.56 169 PRO A O 1
ATOM 1330 N N . GLY A 1 170 ? 1.771 23.767 -24.147 1.00 50.19 170 GLY A N 1
ATOM 1331 C CA . GLY A 1 170 ? 0.462 23.255 -23.721 1.00 50.19 170 GLY A CA 1
ATOM 1332 C C . GLY A 1 170 ? 0.344 22.829 -22.256 1.00 50.19 170 GLY A C 1
ATOM 1333 O O . GLY A 1 170 ? -0.710 22.322 -21.885 1.00 50.19 170 GLY A O 1
ATOM 1334 N N . PHE A 1 171 ? 1.377 23.018 -21.431 1.00 37.03 171 PHE A N 1
ATOM 1335 C CA . PHE A 1 171 ? 1.247 22.900 -19.975 1.00 37.03 171 PHE A CA 1
ATOM 1336 C C . PHE A 1 171 ? 1.245 24.311 -19.362 1.00 37.03 171 PHE A C 1
ATOM 1338 O O . PHE A 1 171 ? 2.169 25.067 -19.671 1.00 37.03 171 PHE A O 1
ATOM 1345 N N . PRO A 1 172 ? 0.202 24.693 -18.595 1.00 44.16 172 PRO A N 1
ATOM 1346 C CA . PRO A 1 172 ? 0.137 25.985 -17.913 1.00 44.16 172 PRO A CA 1
ATOM 1347 C C . PRO A 1 172 ? 1.202 26.130 -16.822 1.00 44.16 172 PRO A C 1
ATOM 1349 O O . PRO A 1 172 ? 1.619 25.093 -16.255 1.00 44.16 172 PRO A O 1
#

Foldseek 3Di:
DVVVVVVVVVVVVVVVVVVVVVVVVVPPDPQDADPVRDSQPPDPKAFEKEAEDEPQPCCCVVPVQDAHSIDIWIWDWDPVDVVIDTHILDDPVLRSDHQVNCVVVPNPNDDRVRVNVVSVVVRCVSRDDPPVVDDDDHHYHYPYPPPPDQFAFDHADVPHTHGRHHDDPPDD

pLDDT: mean 72.58, std 14.69, range [37.03, 95.69]

Organism: Davidia involucrata (NCBI:txid16924)

Sequence (172 aa):
KTCMRVAMSQWHLYCVLAFSLFGLLVLAEEEYISAIGDPGMRRDGLRVAIEAWNQCNEVGEEAPNMGSPRAADCFEIDNSTSPIRLVHKVNEKDNKLGIWSGLFRGLGSMDVNQFAAWKEIYLGQKCEVVDKPNPWQFWMIMLKSGNMDTLAAICPKNGKKVKPFPPQPGFP

InterPro domains:
  IPR056122 Domain of unknown function DUF7705 [PF24804] (33-172)

Secondary structure (DSSP, 8-state):
-HHHHHHHHHHHHHHHHHHHHHHHHTT-------TTS-TT---SS-EEEEE---S-TTHHHH-TTPPPSEEEEEEEEETTSSS-EEEESS-HHHHT--HHHHHTTT--S--HHHHHHHHHHHHHHHH----SSSPP--EEEE-------TTPBPS-BTTBPPPBPPPPTT--